Protein AF-A0A974P761-F1 (afdb_monomer_lite)

Organism: NCBI:txid2803784

pLDDT: mean 80.13, std 21.84, range [24.84, 98.5]

InterPro domains:
  IPR027372 Phytase-like domain [PF13449] (34-150)

Secondary structure (DSSP, 8-state):
-------PPP-STT----------TT----TT------GGGGGBPTT-SEEEEEE-TTSSEEEEEESSPBTTS-TTEEEEEEEETTT--EEEEEEEEPPPGGG-HHHHTTS---GGG-EEEEEEEEETTEEEEEEE-SS-EEEEEEETTSSSSPPEEEEEEGGGS---------

Sequence (174 aa):
MGGGGIWAFVDEGGRRRNGRTALDAEGLAPPGAEDILPAQAGRRRLNRGFEGLAVSADETRLYAGFQSAFENDDADATRIWTLDAATGALLAEHSYPFDPPESFLRDVAAGPVGPGALKIGELLCVGDSRLLVLERISHTSKIYAVDLARNGPLAKHLIFTSDDAPRSRRTWRA

Structure (mmCIF, N/CA/C/O backbone):
data_AF-A0A974P761-F1
#
_entry.id   AF-A0A974P761-F1
#
loop_
_atom_site.group_PDB
_atom_site.id
_atom_site.type_symbol
_atom_site.label_atom_id
_atom_site.label_alt_id
_atom_site.label_comp_id
_atom_site.label_asym_id
_atom_site.label_entity_id
_atom_site.label_seq_id
_atom_site.pdbx_PDB_ins_code
_atom_site.Cartn_x
_atom_site.Cartn_y
_atom_site.Cartn_z
_atom_site.occupancy
_atom_site.B_iso_or_equiv
_atom_site.auth_seq_id
_atom_site.auth_comp_id
_atom_site.auth_asym_id
_atom_site.auth_atom_id
_atom_site.pdbx_PDB_model_num
ATOM 1 N N . MET A 1 1 ? -13.443 34.035 -12.589 1.00 33.50 1 MET A N 1
ATOM 2 C CA . MET A 1 1 ? -13.546 32.570 -12.756 1.00 33.50 1 MET A CA 1
ATOM 3 C C . MET A 1 1 ? -14.062 32.002 -11.446 1.00 33.50 1 MET A C 1
ATOM 5 O O . MET A 1 1 ? -13.488 32.322 -10.416 1.00 33.50 1 MET A O 1
ATOM 9 N N . GLY A 1 2 ? -15.197 31.299 -11.463 1.00 33.25 2 GLY A N 1
ATOM 10 C CA . GLY A 1 2 ? -15.821 30.761 -10.251 1.00 33.25 2 GLY A CA 1
ATOM 11 C C . GLY A 1 2 ? -15.047 29.551 -9.734 1.00 33.25 2 GLY A C 1
ATOM 12 O O . GLY A 1 2 ? -14.928 28.561 -10.450 1.00 33.25 2 GLY A O 1
ATOM 13 N N . GLY A 1 3 ? -14.501 29.652 -8.522 1.00 28.34 3 GLY A N 1
ATOM 14 C CA . GLY A 1 3 ? -13.834 28.545 -7.840 1.00 28.34 3 GLY A CA 1
ATOM 15 C C . GLY A 1 3 ? -14.866 27.572 -7.279 1.00 28.34 3 GLY A C 1
ATOM 16 O O . GLY A 1 3 ? -15.682 27.950 -6.439 1.00 28.34 3 GLY A O 1
ATOM 17 N N . GLY A 1 4 ? -14.854 26.333 -7.767 1.00 24.84 4 GLY A N 1
ATOM 18 C CA . GLY A 1 4 ? -15.616 25.241 -7.173 1.00 24.84 4 GLY A CA 1
ATOM 19 C C . GLY A 1 4 ? -14.991 24.854 -5.837 1.00 24.84 4 GLY A C 1
ATOM 20 O O . GLY A 1 4 ? -13.892 24.314 -5.813 1.00 24.84 4 GLY A O 1
ATOM 21 N N . GLY A 1 5 ? -15.674 25.160 -4.736 1.00 30.81 5 GLY A N 1
ATOM 22 C CA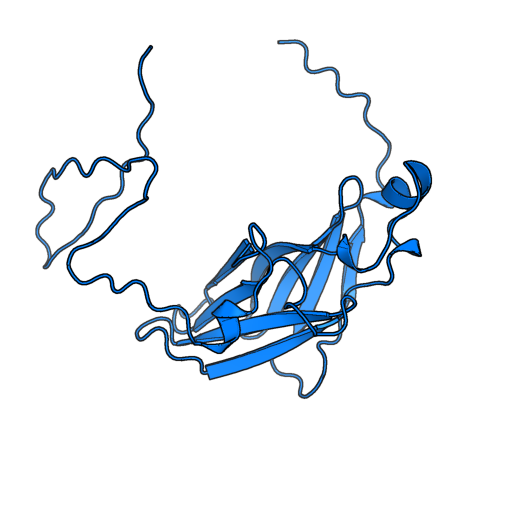 . GLY A 1 5 ? -15.340 24.629 -3.417 1.00 30.81 5 GLY A CA 1
ATOM 23 C C . GLY A 1 5 ? -16.006 23.270 -3.210 1.00 30.81 5 GLY A C 1
ATOM 24 O O . GLY A 1 5 ? -17.160 23.080 -3.599 1.00 30.81 5 GLY A O 1
ATOM 25 N N . ILE A 1 6 ? -15.288 22.329 -2.598 1.00 36.72 6 ILE A N 1
ATOM 26 C CA . ILE A 1 6 ? -15.883 21.113 -2.035 1.00 36.72 6 ILE A CA 1
ATOM 27 C C . ILE A 1 6 ? -16.505 21.498 -0.690 1.00 36.72 6 ILE A C 1
ATOM 29 O O . ILE A 1 6 ? -15.859 22.137 0.138 1.00 36.72 6 ILE A O 1
ATOM 33 N N . TRP A 1 7 ? -17.771 21.137 -0.488 1.00 36.88 7 TRP A N 1
ATOM 34 C CA . TRP A 1 7 ? -18.520 21.452 0.726 1.00 36.88 7 TRP A CA 1
ATOM 35 C C . TRP A 1 7 ? -18.464 20.263 1.685 1.00 36.88 7 TRP A C 1
ATOM 37 O O . TRP A 1 7 ? -19.051 19.221 1.402 1.00 36.88 7 TRP A O 1
ATOM 47 N N . ALA A 1 8 ? -17.781 20.420 2.817 1.00 38.12 8 ALA A N 1
ATOM 48 C CA . ALA A 1 8 ? -17.864 19.481 3.930 1.00 38.12 8 ALA A CA 1
ATOM 49 C C . ALA A 1 8 ? -18.789 20.054 5.011 1.00 38.12 8 ALA A C 1
ATOM 51 O O . ALA A 1 8 ? -18.676 21.224 5.379 1.00 38.12 8 ALA A O 1
ATOM 52 N N . PHE A 1 9 ? -19.711 19.234 5.517 1.00 37.09 9 PHE A N 1
ATOM 53 C CA . PHE A 1 9 ? -20.505 19.563 6.697 1.00 37.09 9 PHE A CA 1
ATOM 54 C C . PHE A 1 9 ? -19.803 18.970 7.914 1.00 37.09 9 PHE A C 1
ATOM 56 O O . PHE A 1 9 ? -19.631 17.757 7.981 1.00 37.09 9 PHE A O 1
ATOM 63 N N . VAL A 1 10 ? -19.413 19.814 8.865 1.00 42.12 10 VAL A N 1
ATOM 64 C CA . VAL A 1 10 ? -18.955 19.354 10.180 1.00 42.12 10 VAL A CA 1
ATOM 65 C C . VAL A 1 10 ? -20.174 19.322 11.098 1.00 42.12 10 VAL A C 1
ATOM 67 O O . VAL A 1 10 ? -20.855 20.339 11.255 1.00 42.12 10 VAL A O 1
ATOM 70 N N . ASP A 1 11 ? -20.488 18.153 11.657 1.00 39.91 11 ASP A N 1
ATOM 71 C CA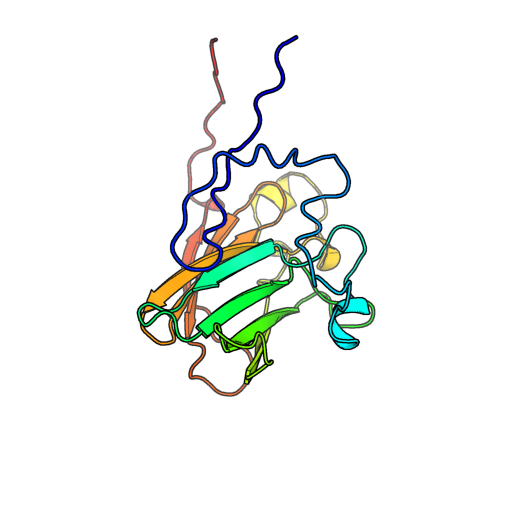 . ASP A 1 11 ? -21.490 18.025 12.715 1.00 39.91 11 ASP A CA 1
ATOM 72 C C . ASP A 1 11 ? -20.793 18.149 14.073 1.00 39.91 11 ASP A C 1
ATOM 74 O O . ASP A 1 11 ? -20.203 17.198 14.579 1.00 39.91 11 ASP A O 1
ATOM 78 N N . GLU A 1 12 ? -20.836 19.345 14.654 1.00 44.34 12 GLU A N 1
ATOM 79 C CA . GLU A 1 12 ? -20.463 19.550 16.051 1.00 44.34 12 GLU A CA 1
ATOM 80 C C . GLU A 1 12 ? -21.725 19.473 16.918 1.00 44.34 12 GLU A C 1
ATOM 82 O O . GLU A 1 12 ? -22.521 20.415 16.997 1.00 44.34 12 GLU A O 1
ATOM 87 N N . GLY A 1 13 ? -21.920 18.334 17.586 1.00 46.19 13 GLY A N 1
ATOM 88 C CA . GLY A 1 13 ? -22.925 18.196 18.643 1.00 46.19 13 GLY A CA 1
ATOM 89 C C . GLY A 1 13 ? -24.386 18.246 18.178 1.00 46.19 13 GLY A C 1
ATOM 90 O O . GLY A 1 13 ? -25.242 18.739 18.916 1.00 46.19 13 GLY A O 1
ATOM 91 N N . GLY A 1 14 ? -24.697 17.756 16.973 1.00 39.50 14 GLY A N 1
ATOM 92 C CA . GLY A 1 14 ? -26.071 17.577 16.494 1.00 39.50 14 GLY A CA 1
ATOM 93 C C . GLY A 1 14 ? -26.743 18.861 16.003 1.00 39.50 14 GLY A C 1
ATOM 94 O O . GLY A 1 14 ? -27.967 18.908 15.849 1.00 39.50 14 GLY A O 1
ATOM 95 N N . ARG A 1 15 ? -25.974 19.929 15.754 1.00 39.97 15 ARG A N 1
ATOM 96 C CA . ARG A 1 15 ? -26.478 21.179 15.168 1.00 39.97 15 ARG A CA 1
ATOM 97 C C . ARG A 1 15 ? -25.765 21.474 13.856 1.00 39.97 15 ARG A C 1
ATOM 99 O O . ARG A 1 15 ? -24.701 22.084 13.837 1.00 39.97 15 ARG A O 1
ATOM 106 N N . ARG A 1 16 ? -26.433 21.167 12.737 1.00 40.44 16 ARG A N 1
ATOM 107 C CA . ARG A 1 16 ? -26.040 21.662 11.409 1.00 40.44 16 ARG A CA 1
ATOM 108 C C . ARG A 1 16 ? -26.080 23.191 11.397 1.00 40.44 16 ARG A C 1
ATOM 110 O O . ARG A 1 16 ? -27.148 23.790 11.276 1.00 40.44 16 ARG A O 1
ATOM 117 N N . ARG A 1 17 ? -24.924 23.843 11.510 1.00 45.06 17 ARG A N 1
ATOM 118 C CA . ARG A 1 17 ? -24.777 25.261 11.158 1.00 45.06 17 ARG A CA 1
ATOM 119 C C . ARG A 1 17 ? -24.251 25.335 9.728 1.00 45.06 17 ARG A C 1
ATOM 121 O O . ARG A 1 17 ? -23.342 24.597 9.366 1.00 45.06 17 ARG A O 1
ATOM 128 N N . ASN A 1 18 ? -24.807 26.238 8.922 1.00 38.62 18 ASN A N 1
ATOM 129 C CA . ASN A 1 18 ? -24.266 26.588 7.605 1.00 38.62 18 ASN A CA 1
ATOM 130 C C . ASN A 1 18 ? -22.943 27.358 7.784 1.00 38.62 18 ASN A C 1
ATOM 132 O O . ASN A 1 18 ? -22.892 28.573 7.601 1.00 38.62 18 ASN A O 1
ATOM 136 N N . GLY A 1 19 ? -21.887 26.669 8.213 1.00 40.78 19 GLY A N 1
ATOM 137 C CA . GLY A 1 19 ? -20.527 27.188 8.244 1.00 40.78 19 GLY A CA 1
ATOM 138 C C . GLY A 1 19 ? -19.889 26.997 6.876 1.00 40.78 19 GLY A C 1
ATOM 139 O O . GLY A 1 19 ? -19.718 25.872 6.420 1.00 40.78 19 GLY A O 1
ATOM 140 N N . ARG A 1 20 ? -19.562 28.097 6.194 1.00 39.75 20 ARG A N 1
ATOM 141 C CA . ARG A 1 20 ? -18.684 28.053 5.022 1.00 39.75 20 ARG A CA 1
ATOM 142 C C . ARG A 1 20 ? -17.251 27.923 5.528 1.00 39.75 20 ARG A C 1
ATOM 144 O O . ARG A 1 20 ? -16.644 28.938 5.851 1.00 39.75 20 ARG A O 1
ATOM 151 N N . THR A 1 21 ? -16.721 26.709 5.598 1.00 43.66 21 THR A N 1
ATOM 152 C CA . THR A 1 21 ? -15.279 26.529 5.788 1.00 43.66 21 THR A CA 1
ATOM 153 C C . THR A 1 21 ? -14.625 26.548 4.415 1.00 43.66 21 THR A C 1
ATOM 155 O O . THR A 1 21 ? -14.878 25.673 3.589 1.00 43.66 21 THR A O 1
ATOM 158 N N . ALA A 1 22 ? -13.855 27.599 4.135 1.00 34.78 22 ALA A N 1
ATOM 159 C CA . ALA A 1 22 ? -13.032 27.649 2.938 1.00 34.78 22 ALA A CA 1
ATOM 160 C C . ALA A 1 22 ? -11.853 26.690 3.137 1.00 34.78 22 ALA A C 1
ATOM 162 O O . ALA A 1 22 ? -11.081 26.855 4.073 1.00 34.78 22 ALA A O 1
ATOM 163 N N . LEU A 1 23 ? -11.751 25.680 2.275 1.00 40.88 23 LEU A N 1
ATOM 164 C CA . LEU A 1 23 ? -10.511 24.938 2.075 1.00 40.88 23 LEU A CA 1
ATOM 165 C C . LEU A 1 23 ? -9.584 25.856 1.271 1.00 40.88 23 LEU A C 1
ATOM 167 O O . LEU A 1 23 ? -9.917 26.195 0.132 1.00 40.88 23 LEU A O 1
ATOM 171 N N . ASP A 1 24 ? -8.480 26.307 1.858 1.00 40.62 24 ASP A N 1
ATOM 172 C CA . ASP A 1 24 ? -7.421 26.998 1.122 1.00 40.62 24 ASP A CA 1
ATOM 173 C C . ASP A 1 24 ? -6.280 26.028 0.768 1.00 40.62 24 ASP A C 1
ATOM 175 O O . ASP A 1 24 ? -6.375 24.817 0.982 1.00 40.62 24 ASP A O 1
ATOM 179 N N . ALA A 1 25 ? -5.230 26.548 0.130 1.00 37.97 25 ALA A N 1
ATOM 180 C CA . ALA A 1 25 ? -4.106 25.751 -0.360 1.00 37.97 25 ALA A CA 1
ATOM 181 C C . ALA A 1 25 ? -3.279 25.080 0.758 1.00 37.97 25 ALA A C 1
ATOM 183 O O . ALA A 1 25 ? -2.474 24.204 0.447 1.00 37.97 25 ALA A O 1
ATOM 184 N N . GLU A 1 26 ? -3.493 25.463 2.022 1.00 47.03 26 GLU A N 1
ATOM 185 C CA . GLU A 1 26 ? -2.844 24.894 3.211 1.00 47.03 26 GLU A CA 1
ATOM 186 C C . GLU A 1 26 ? -3.687 23.762 3.841 1.00 47.03 26 GLU A C 1
ATOM 188 O O . GLU A 1 26 ? -3.210 23.032 4.706 1.00 47.03 26 GLU A O 1
ATOM 193 N N . GLY A 1 27 ? -4.920 23.545 3.363 1.00 46.25 27 GLY A N 1
ATOM 194 C CA . GLY A 1 27 ? -5.805 22.466 3.804 1.00 46.25 27 GLY A CA 1
ATOM 195 C C . GLY A 1 27 ? -6.777 22.857 4.923 1.00 46.25 27 GLY A C 1
ATOM 196 O O . GLY A 1 27 ? -6.836 23.991 5.391 1.00 46.25 27 GLY A O 1
ATOM 197 N N . LEU A 1 28 ? -7.619 21.902 5.332 1.00 51.16 28 LEU A N 1
ATOM 198 C CA . LEU A 1 28 ? -8.502 22.071 6.486 1.00 51.16 28 LEU A CA 1
ATOM 199 C C . LEU A 1 28 ? -7.643 21.982 7.754 1.00 51.16 28 LEU A C 1
ATOM 201 O O . LEU A 1 28 ? -7.109 20.914 8.037 1.00 51.16 28 LEU A O 1
ATOM 205 N N . ALA A 1 29 ? -7.561 23.056 8.538 1.00 52.16 29 ALA A N 1
ATOM 206 C CA . ALA A 1 29 ? -7.076 22.999 9.917 1.00 52.16 29 ALA A CA 1
ATOM 207 C C . ALA A 1 29 ? -8.290 22.992 10.864 1.00 52.16 29 ALA A C 1
ATOM 209 O O . ALA A 1 29 ? -8.698 24.057 11.343 1.00 52.16 29 ALA A O 1
ATOM 210 N N . PRO A 1 30 ? -8.958 21.839 11.078 1.00 53.72 30 PRO A N 1
ATOM 211 C CA . PRO A 1 30 ? -10.085 21.794 11.992 1.00 53.72 30 PRO A CA 1
ATOM 212 C C . PRO A 1 30 ? -9.623 22.196 13.403 1.00 53.72 30 PRO A C 1
ATOM 214 O O . PRO A 1 30 ? -8.484 21.906 13.781 1.00 53.72 30 PRO A O 1
ATOM 217 N N . PRO A 1 31 ? -10.469 22.879 14.195 1.00 48.59 31 PRO A N 1
ATOM 218 C CA . PRO A 1 31 ? -10.136 23.221 15.572 1.00 48.59 31 PRO A CA 1
ATOM 219 C C . PRO A 1 31 ? -9.673 21.979 16.350 1.00 48.59 31 PRO A C 1
ATOM 221 O O . PRO A 1 31 ? -10.404 20.997 16.434 1.00 48.59 31 PRO A O 1
ATOM 224 N N . GLY A 1 32 ? -8.455 22.020 16.899 1.00 53.28 32 GLY A N 1
ATOM 225 C CA . GLY A 1 32 ? -7.850 20.892 17.619 1.00 53.28 32 GLY A CA 1
ATOM 226 C C . GLY A 1 32 ? -7.020 19.928 16.762 1.00 53.28 32 GLY A C 1
ATOM 227 O O . GLY A 1 32 ? -6.523 18.944 17.300 1.00 53.28 32 GLY A O 1
ATOM 228 N N . ALA A 1 33 ? -6.838 20.191 15.465 1.00 53.75 33 ALA A N 1
ATOM 229 C CA . ALA A 1 33 ? -5.856 19.469 14.663 1.00 53.75 33 ALA A CA 1
ATOM 230 C C . ALA A 1 33 ? -4.431 19.826 15.103 1.00 53.75 33 ALA A C 1
ATOM 232 O O . ALA A 1 33 ? -4.050 20.997 15.127 1.00 53.75 33 ALA A O 1
ATOM 233 N N . GLU A 1 34 ? -3.643 18.803 15.416 1.00 55.09 34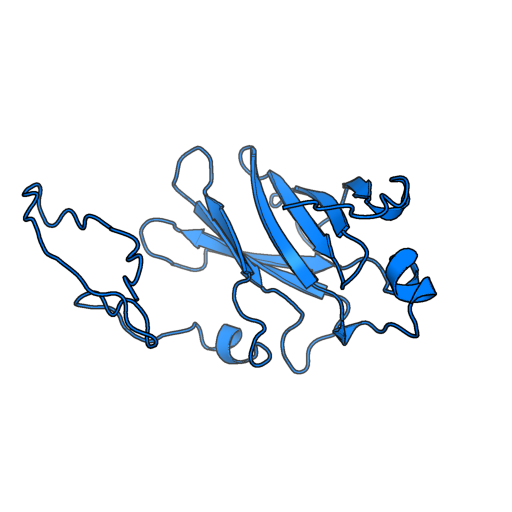 GLU A N 1
ATOM 234 C CA . GLU A 1 34 ? -2.205 18.913 15.630 1.00 55.09 34 GLU A CA 1
ATOM 235 C C . GLU A 1 34 ? -1.477 18.314 14.426 1.00 55.09 34 GLU A C 1
ATOM 237 O O . GLU A 1 34 ? -1.861 17.261 13.913 1.00 55.09 34 GLU A O 1
ATOM 242 N N . ASP A 1 35 ? -0.408 18.975 13.984 1.00 57.78 35 ASP A N 1
ATOM 243 C CA . ASP A 1 35 ? 0.379 18.580 12.811 1.00 57.78 35 ASP A CA 1
ATOM 244 C C . ASP A 1 35 ? 1.388 17.473 13.176 1.00 57.78 35 ASP A C 1
ATOM 246 O O . ASP A 1 35 ? 2.609 17.596 13.053 1.00 57.78 35 ASP A O 1
ATOM 250 N N . ILE A 1 36 ? 0.859 16.387 13.737 1.00 61.25 36 ILE A N 1
ATOM 251 C CA . ILE A 1 36 ? 1.623 15.270 14.284 1.00 61.25 36 ILE A CA 1
ATOM 252 C C . ILE A 1 36 ? 1.534 14.069 13.351 1.00 61.25 36 ILE A C 1
ATOM 254 O O . ILE A 1 36 ? 0.606 13.266 13.380 1.00 61.25 36 ILE A O 1
ATOM 258 N N . LEU A 1 37 ? 2.570 13.899 12.534 1.00 59.44 37 LEU A N 1
ATOM 259 C CA . LEU A 1 37 ? 2.862 12.593 11.959 1.00 59.44 37 LEU A CA 1
ATOM 260 C C . LEU A 1 37 ? 3.560 11.743 13.027 1.00 59.44 37 LEU A C 1
ATOM 262 O O . LEU A 1 37 ? 4.490 12.239 13.672 1.00 59.44 37 LEU A O 1
ATOM 266 N N . PRO A 1 38 ? 3.201 10.455 13.195 1.00 69.06 38 PRO A N 1
ATOM 267 C CA . PRO A 1 38 ? 4.045 9.545 13.956 1.00 69.06 38 PRO A CA 1
ATOM 268 C C . PRO A 1 38 ? 5.480 9.655 13.436 1.00 69.06 38 PRO A C 1
ATOM 270 O O . PRO A 1 38 ? 5.684 9.690 12.222 1.00 69.06 38 PRO A O 1
ATOM 273 N N . ALA A 1 39 ? 6.476 9.718 14.325 1.00 74.88 39 ALA A N 1
ATOM 274 C CA . ALA A 1 39 ? 7.861 10.042 13.951 1.00 74.88 39 ALA A CA 1
ATOM 275 C C . ALA A 1 39 ? 8.397 9.186 12.784 1.00 74.88 39 ALA A C 1
ATOM 277 O O . ALA A 1 39 ? 9.162 9.660 11.947 1.00 74.88 39 ALA A O 1
ATOM 278 N N . GLN A 1 40 ? 7.935 7.936 12.684 1.00 74.19 40 GLN A N 1
ATOM 279 C CA . GLN A 1 40 ? 8.258 7.027 11.586 1.00 74.19 40 GLN A CA 1
ATOM 280 C C . GLN A 1 40 ? 7.750 7.513 10.217 1.00 74.19 40 GLN A C 1
ATOM 282 O O . GLN A 1 40 ? 8.493 7.421 9.242 1.00 74.19 40 GLN A O 1
ATOM 287 N N . ALA A 1 41 ? 6.548 8.094 10.130 1.00 77.06 41 ALA A N 1
ATOM 288 C CA . ALA A 1 41 ? 6.009 8.668 8.893 1.00 77.06 41 ALA A CA 1
ATOM 289 C C . ALA A 1 41 ? 6.779 9.915 8.427 1.00 77.06 41 ALA A C 1
ATOM 291 O O . ALA A 1 41 ? 6.700 10.267 7.252 1.00 77.06 41 ALA A O 1
ATOM 292 N N . GLY A 1 42 ? 7.567 10.553 9.300 1.00 81.25 42 GLY A N 1
ATOM 293 C CA . GLY A 1 42 ? 8.481 11.638 8.927 1.00 81.25 42 GLY A CA 1
ATOM 294 C C . GLY A 1 42 ? 9.600 11.200 7.974 1.00 81.25 42 GLY A C 1
ATOM 295 O O . GLY A 1 42 ? 10.177 12.034 7.286 1.00 81.25 42 GLY A O 1
ATOM 296 N N . ARG A 1 43 ? 9.869 9.891 7.877 1.00 83.81 43 ARG A N 1
ATOM 297 C CA . ARG A 1 43 ? 10.848 9.306 6.946 1.00 83.81 43 ARG A CA 1
ATOM 298 C C . ARG A 1 43 ? 10.294 9.105 5.537 1.00 83.81 43 ARG A C 1
ATOM 300 O O . ARG A 1 43 ? 10.993 8.581 4.675 1.00 83.81 43 ARG A O 1
ATOM 307 N N . ARG A 1 44 ? 9.031 9.450 5.283 1.00 86.88 44 ARG A N 1
ATOM 308 C CA . ARG A 1 44 ? 8.465 9.395 3.934 1.00 86.88 44 ARG A CA 1
ATOM 309 C C . ARG A 1 44 ? 9.240 10.323 3.002 1.00 86.88 44 ARG A C 1
ATOM 311 O O . ARG A 1 44 ? 9.627 11.424 3.386 1.00 86.88 44 ARG A O 1
ATOM 318 N N . ARG A 1 45 ? 9.367 9.931 1.739 1.00 83.38 45 ARG A N 1
ATOM 319 C CA . ARG A 1 45 ? 9.895 10.837 0.714 1.00 83.38 45 ARG A CA 1
ATOM 320 C C . ARG A 1 45 ? 8.952 12.032 0.554 1.00 83.38 45 ARG A C 1
ATOM 322 O O . ARG A 1 45 ? 7.723 11.887 0.596 1.00 83.38 45 ARG A O 1
ATOM 329 N N . LEU A 1 46 ? 9.510 13.220 0.327 1.00 79.44 46 LEU A N 1
ATOM 330 C CA . LEU A 1 46 ? 8.708 14.395 -0.028 1.00 79.44 46 LEU A CA 1
ATOM 331 C C . LEU A 1 46 ? 7.858 14.088 -1.274 1.00 79.44 46 LEU A C 1
ATOM 333 O O . LEU A 1 46 ? 8.321 13.438 -2.214 1.00 79.44 46 LEU A O 1
ATOM 337 N N . ASN A 1 47 ? 6.596 14.524 -1.260 1.00 78.94 47 ASN A N 1
ATOM 338 C CA . ASN A 1 47 ? 5.570 14.193 -2.262 1.00 78.94 47 ASN A CA 1
ATOM 339 C C . ASN A 1 47 ? 5.219 12.695 -2.393 1.00 78.94 47 ASN A C 1
ATOM 341 O O . ASN A 1 47 ? 4.703 12.289 -3.434 1.00 78.94 47 ASN A O 1
ATOM 345 N N . ARG A 1 48 ? 5.497 11.875 -1.367 1.00 82.88 48 ARG A N 1
ATOM 346 C CA . ARG A 1 48 ? 5.119 10.450 -1.294 1.00 82.88 48 ARG A CA 1
ATOM 347 C C . ARG A 1 48 ? 4.598 10.079 0.100 1.00 82.88 48 ARG A C 1
ATOM 349 O O . ARG A 1 48 ? 5.259 9.364 0.847 1.00 82.88 48 ARG A O 1
ATOM 356 N N . GLY A 1 49 ? 3.459 10.656 0.481 1.00 84.06 49 GLY A N 1
ATOM 357 C CA . GLY A 1 49 ? 2.823 10.425 1.783 1.00 84.06 49 GLY A CA 1
ATOM 358 C C . GLY A 1 49 ? 1.842 9.263 1.790 1.00 84.06 49 GLY A C 1
ATOM 359 O O . GLY A 1 49 ? 2.065 8.254 1.123 1.00 84.06 49 GLY A O 1
ATOM 360 N N . PHE A 1 50 ? 0.776 9.409 2.574 1.00 87.06 50 PHE A N 1
ATOM 361 C CA . PHE A 1 50 ? -0.388 8.538 2.467 1.00 87.06 50 PHE A CA 1
ATOM 362 C C . PHE A 1 50 ? -1.022 8.738 1.090 1.00 87.06 50 PHE A C 1
ATOM 364 O O . PHE A 1 50 ? -1.277 9.875 0.700 1.00 87.06 50 PHE A O 1
ATOM 371 N N . GLU A 1 51 ? -1.237 7.650 0.358 1.00 88.31 51 GLU A N 1
ATOM 372 C CA . GLU A 1 51 ? -1.859 7.694 -0.972 1.00 88.31 51 GLU A CA 1
ATOM 373 C C . GLU A 1 51 ? -3.198 6.959 -0.985 1.00 88.31 51 GLU A C 1
ATOM 375 O O . GLU A 1 51 ? -4.161 7.459 -1.550 1.00 88.31 51 GLU A O 1
ATOM 380 N N . GLY A 1 52 ? -3.264 5.785 -0.352 1.00 89.75 52 GLY A N 1
ATOM 381 C CA . GLY A 1 52 ? -4.485 4.989 -0.286 1.00 89.75 52 GLY A CA 1
ATOM 382 C C . GLY A 1 52 ? -5.077 4.992 1.116 1.00 89.75 52 GLY A C 1
ATOM 383 O O . GLY A 1 52 ? -4.349 4.797 2.095 1.00 89.75 52 GLY A O 1
ATOM 384 N N . LEU A 1 53 ? -6.394 5.168 1.201 1.00 94.25 53 LEU A N 1
ATOM 385 C CA . LEU A 1 53 ? -7.164 5.063 2.437 1.00 94.25 53 LEU A CA 1
ATOM 386 C C . LEU A 1 53 ? -8.349 4.123 2.225 1.00 94.25 53 LEU A C 1
ATOM 388 O O . LEU A 1 53 ? -9.097 4.261 1.265 1.00 94.25 53 LEU A O 1
ATOM 392 N N . ALA A 1 54 ? -8.552 3.200 3.157 1.00 95.81 54 ALA A N 1
ATOM 393 C CA . ALA A 1 54 ? -9.731 2.343 3.186 1.00 95.81 54 ALA A CA 1
ATOM 394 C C . ALA A 1 54 ? -10.225 2.183 4.623 1.00 95.81 54 ALA A C 1
ATOM 396 O O . ALA A 1 54 ? -9.428 2.206 5.554 1.00 95.81 54 ALA A O 1
ATOM 397 N N . VAL A 1 55 ? -11.523 1.977 4.811 1.00 95.25 55 VAL A N 1
ATOM 398 C CA . VAL A 1 55 ? -12.126 1.693 6.121 1.00 95.25 55 VAL A CA 1
ATOM 399 C C . VAL A 1 55 ? -12.632 0.251 6.145 1.00 95.25 55 VAL A C 1
ATOM 401 O O . VAL A 1 55 ? -13.066 -0.259 5.109 1.00 95.25 55 VAL A O 1
ATOM 404 N N . SER A 1 56 ? -12.539 -0.429 7.289 1.00 94.75 56 SER A N 1
ATOM 405 C CA . SER A 1 56 ? -13.165 -1.743 7.471 1.00 94.75 56 SER A CA 1
ATOM 406 C C . SER A 1 56 ? -14.690 -1.643 7.403 1.00 94.75 56 SER A C 1
ATOM 408 O O . SER A 1 56 ? -15.273 -0.595 7.669 1.00 94.75 56 SER A O 1
ATOM 410 N N . ALA A 1 57 ? -15.357 -2.746 7.056 1.00 91.69 57 ALA A N 1
ATOM 411 C CA . ALA A 1 57 ? -16.816 -2.769 6.914 1.00 91.69 57 ALA A CA 1
ATOM 412 C C . ALA A 1 57 ? -17.570 -2.478 8.227 1.00 91.69 57 ALA A C 1
ATOM 414 O O . ALA A 1 57 ? -18.692 -1.983 8.189 1.00 91.69 57 ALA A O 1
ATOM 415 N N . ASP A 1 58 ? -16.961 -2.789 9.373 1.00 92.56 58 ASP A N 1
ATOM 416 C CA . ASP A 1 58 ? -17.478 -2.479 10.710 1.00 92.56 58 ASP A CA 1
ATOM 417 C C . ASP A 1 58 ? -17.070 -1.081 11.212 1.00 92.56 58 ASP A C 1
ATOM 419 O O . ASP A 1 58 ? -17.369 -0.732 12.350 1.00 92.56 58 ASP A O 1
ATOM 423 N N . GLU A 1 59 ? -16.367 -0.303 10.381 1.00 93.44 59 GLU A N 1
ATOM 424 C CA . GLU A 1 59 ? -15.889 1.056 10.656 1.00 93.44 59 GLU A CA 1
ATOM 425 C C . GLU A 1 59 ? -14.930 1.180 11.851 1.00 93.44 59 GLU A C 1
ATOM 427 O O . GLU A 1 59 ? -14.607 2.286 12.279 1.00 93.44 59 GLU A O 1
ATOM 432 N N . THR A 1 60 ? -14.417 0.065 12.381 1.00 92.31 60 THR A N 1
ATOM 433 C CA . THR A 1 60 ? -13.512 0.086 13.542 1.00 92.31 60 THR A CA 1
ATOM 434 C C . THR A 1 60 ? -12.051 0.318 13.166 1.00 92.31 60 THR A C 1
ATOM 436 O O . THR A 1 60 ? -11.244 0.692 14.020 1.00 92.31 60 THR A O 1
ATOM 439 N N . ARG A 1 61 ? -11.681 0.121 11.894 1.00 93.75 61 ARG A N 1
ATOM 440 C CA . ARG A 1 61 ? -10.295 0.211 11.418 1.00 93.75 61 ARG A CA 1
ATOM 441 C C . ARG A 1 61 ? -10.168 1.121 10.209 1.00 93.75 61 ARG A C 1
ATOM 443 O O . ARG A 1 61 ? -10.928 1.011 9.249 1.00 93.75 61 ARG A O 1
ATOM 450 N N . LEU A 1 62 ? -9.129 1.949 10.228 1.00 94.06 62 LEU A N 1
ATOM 451 C CA . LEU A 1 62 ? -8.666 2.714 9.076 1.00 94.06 62 LEU A CA 1
ATOM 452 C C . LEU A 1 62 ? -7.365 2.096 8.556 1.00 94.06 62 LEU A C 1
ATOM 454 O O . LEU A 1 62 ? -6.419 1.876 9.310 1.00 94.06 62 LEU A O 1
ATOM 458 N N . TYR A 1 63 ? -7.302 1.833 7.259 1.00 95.69 63 TYR A N 1
ATOM 459 C CA . TYR A 1 63 ? -6.109 1.364 6.571 1.00 95.69 63 TYR A CA 1
ATOM 460 C C . TYR A 1 63 ? -5.487 2.515 5.794 1.00 95.69 63 TYR A C 1
ATOM 462 O O . TYR A 1 63 ? -6.164 3.141 4.980 1.00 95.69 63 TYR A O 1
ATOM 470 N N . ALA A 1 64 ? -4.200 2.767 6.018 1.00 94.12 64 ALA A N 1
ATOM 471 C CA . ALA A 1 64 ? -3.461 3.828 5.347 1.00 94.12 64 ALA A CA 1
ATOM 472 C C . ALA A 1 64 ? -2.219 3.261 4.657 1.00 94.12 64 ALA A C 1
ATOM 474 O O . ALA A 1 64 ? -1.323 2.724 5.306 1.00 94.12 64 ALA A O 1
ATOM 475 N N . GLY A 1 65 ? -2.172 3.366 3.331 1.00 95.62 65 GLY A N 1
ATOM 476 C CA . GLY A 1 65 ? -1.043 2.932 2.514 1.00 95.62 65 GLY A CA 1
ATOM 477 C C . GLY A 1 65 ? -0.114 4.094 2.203 1.00 95.62 65 GLY A C 1
ATOM 478 O O . GLY A 1 65 ? -0.560 5.138 1.717 1.00 95.62 65 GLY A O 1
ATOM 479 N N . PHE A 1 66 ? 1.182 3.907 2.432 1.00 95.19 66 PHE A N 1
ATOM 480 C CA . PHE A 1 66 ? 2.181 4.851 1.946 1.00 95.19 66 PHE A CA 1
ATOM 481 C C . PHE A 1 66 ? 2.421 4.646 0.457 1.00 95.19 66 PHE A C 1
ATOM 483 O O . PHE A 1 66 ? 2.469 3.517 -0.029 1.00 95.19 66 PHE A O 1
ATOM 490 N N . GLN A 1 67 ? 2.595 5.750 -0.272 1.00 95.69 67 GLN A N 1
ATOM 491 C CA . GLN A 1 67 ? 2.767 5.688 -1.718 1.00 95.69 67 GLN A CA 1
ATOM 492 C C . GLN A 1 67 ? 3.980 4.831 -2.100 1.00 95.69 67 GLN A C 1
ATOM 494 O O . GLN A 1 67 ? 3.865 3.959 -2.944 1.00 95.69 67 GLN A O 1
ATOM 499 N N . SER A 1 68 ? 5.141 5.058 -1.485 1.00 95.88 68 SER A N 1
ATOM 500 C CA . SER A 1 68 ? 6.397 4.359 -1.797 1.00 95.88 68 SER A CA 1
ATOM 501 C C . SER A 1 68 ? 7.147 4.002 -0.516 1.00 95.88 68 SER A C 1
ATOM 503 O O . SER A 1 68 ? 6.705 4.351 0.579 1.00 95.88 68 SER A O 1
ATOM 505 N N . ALA A 1 69 ? 8.283 3.315 -0.644 1.00 94.88 69 ALA A N 1
ATOM 506 C CA . ALA A 1 69 ? 9.200 3.072 0.465 1.00 94.88 69 ALA A CA 1
ATOM 507 C C . ALA A 1 69 ? 9.589 4.368 1.200 1.00 94.88 69 ALA A C 1
ATOM 509 O O . ALA A 1 69 ? 9.667 5.451 0.599 1.00 94.88 69 ALA A O 1
ATOM 510 N N . PHE A 1 70 ? 9.865 4.239 2.498 1.00 92.00 70 PHE A N 1
ATOM 511 C CA . PHE A 1 70 ? 10.474 5.309 3.285 1.00 92.00 70 PHE A CA 1
ATOM 512 C C . PHE A 1 70 ? 11.915 5.557 2.848 1.00 92.00 70 PHE A C 1
ATOM 514 O O . PHE A 1 70 ? 12.574 4.712 2.247 1.00 92.00 70 PHE A O 1
ATOM 521 N N . GLU A 1 71 ? 12.417 6.743 3.162 1.00 87.75 71 GLU A N 1
ATOM 522 C CA . GLU A 1 71 ? 13.823 7.061 2.991 1.00 87.75 71 GLU A CA 1
ATOM 523 C C . GLU A 1 71 ? 14.686 6.129 3.852 1.00 87.75 71 GLU A C 1
ATOM 525 O O . GLU A 1 71 ? 14.404 5.879 5.034 1.00 87.75 71 GLU A O 1
ATOM 530 N N . ASN A 1 72 ? 15.764 5.642 3.233 1.00 87.06 72 ASN A N 1
ATOM 531 C CA . ASN A 1 72 ? 16.728 4.685 3.783 1.00 87.06 72 ASN A CA 1
ATOM 532 C C . ASN A 1 72 ? 16.202 3.257 4.016 1.00 87.06 72 ASN A C 1
ATOM 534 O O . ASN A 1 72 ? 16.921 2.460 4.611 1.00 87.06 72 ASN A O 1
ATOM 538 N N . ASP A 1 73 ? 14.999 2.931 3.540 1.00 91.25 73 ASP A N 1
ATOM 539 C CA . ASP A 1 73 ? 14.524 1.547 3.442 1.00 91.25 73 ASP A CA 1
ATOM 540 C C . ASP A 1 73 ? 14.732 0.998 2.022 1.00 91.25 73 ASP A C 1
ATOM 542 O O . ASP A 1 73 ? 14.942 1.759 1.068 1.00 91.25 73 ASP A O 1
ATOM 546 N N . ASP A 1 74 ? 14.639 -0.326 1.876 1.00 92.19 74 ASP A N 1
ATOM 547 C CA . ASP A 1 74 ? 14.642 -0.972 0.567 1.00 92.19 74 ASP A CA 1
ATOM 548 C C . ASP A 1 74 ? 13.438 -0.502 -0.260 1.00 92.19 74 ASP A C 1
ATOM 550 O O . ASP A 1 74 ? 12.288 -0.485 0.185 1.00 92.19 74 ASP A O 1
ATOM 554 N N . ALA A 1 75 ? 13.714 -0.070 -1.490 1.00 94.69 75 ALA A N 1
ATOM 555 C CA . ALA A 1 75 ? 12.715 0.547 -2.359 1.00 94.69 75 ALA A CA 1
ATOM 556 C C . ALA A 1 75 ? 11.729 -0.461 -2.982 1.00 94.69 75 ALA A C 1
ATOM 558 O O . ALA A 1 75 ? 10.832 -0.057 -3.723 1.00 94.69 75 ALA A O 1
ATOM 559 N N . ASP A 1 76 ? 11.905 -1.752 -2.710 1.00 95.25 76 ASP A N 1
ATOM 560 C CA . ASP A 1 76 ? 11.066 -2.851 -3.185 1.00 95.25 76 ASP A CA 1
ATOM 561 C C . ASP A 1 76 ? 9.869 -3.143 -2.267 1.00 95.25 76 ASP A C 1
ATOM 563 O O . ASP A 1 76 ? 9.020 -3.958 -2.620 1.00 95.25 76 ASP A O 1
ATOM 567 N N . ALA A 1 77 ? 9.736 -2.445 -1.137 1.00 95.75 77 ALA A N 1
ATOM 568 C CA . ALA A 1 77 ? 8.582 -2.564 -0.257 1.00 95.75 77 ALA A CA 1
ATOM 569 C C . ALA A 1 77 ? 8.102 -1.207 0.269 1.00 95.75 77 ALA A C 1
ATOM 571 O O . ALA A 1 77 ? 8.853 -0.246 0.421 1.00 95.75 77 ALA A O 1
ATOM 572 N N . THR A 1 78 ? 6.815 -1.126 0.587 1.00 95.62 78 THR A N 1
ATOM 573 C CA . THR A 1 78 ? 6.251 -0.035 1.389 1.00 95.62 78 THR A CA 1
ATOM 574 C C . THR A 1 78 ? 5.417 -0.604 2.532 1.00 95.62 78 THR A C 1
ATOM 576 O O . THR A 1 78 ? 5.479 -1.796 2.831 1.00 95.62 78 THR A O 1
ATOM 579 N N . ARG A 1 79 ? 4.666 0.249 3.223 1.00 94.38 79 ARG A N 1
ATOM 580 C CA . ARG A 1 79 ? 3.881 -0.107 4.396 1.00 94.38 79 ARG A CA 1
ATOM 581 C C . ARG A 1 79 ? 2.414 0.223 4.205 1.00 94.38 79 ARG A C 1
ATOM 583 O O . ARG A 1 79 ? 2.059 1.257 3.638 1.00 94.38 79 ARG A O 1
ATOM 590 N N . ILE A 1 80 ? 1.582 -0.644 4.762 1.00 95.88 80 ILE A N 1
ATOM 591 C CA . ILE A 1 80 ? 0.175 -0.374 5.029 1.00 95.88 80 ILE A CA 1
ATOM 592 C C . ILE A 1 80 ? 0.006 -0.383 6.544 1.00 95.88 80 ILE A C 1
ATOM 594 O O . ILE A 1 80 ? 0.341 -1.360 7.213 1.00 95.88 80 ILE A O 1
ATOM 598 N N . TRP A 1 81 ? -0.502 0.707 7.098 1.00 94.38 81 TRP A N 1
ATOM 599 C CA . TRP A 1 81 ? -0.859 0.795 8.507 1.00 94.38 81 TRP A CA 1
ATOM 600 C C . TRP A 1 81 ? -2.312 0.403 8.716 1.00 94.38 81 TRP A C 1
ATOM 602 O O . TRP A 1 81 ? -3.179 0.742 7.916 1.00 94.38 81 TRP A O 1
ATOM 612 N N . THR A 1 82 ? -2.569 -0.308 9.810 1.00 94.19 82 THR A N 1
ATOM 613 C CA . THR A 1 82 ? -3.904 -0.451 10.392 1.00 94.19 82 THR A CA 1
ATOM 614 C C . THR A 1 82 ? -3.974 0.454 11.607 1.00 94.19 82 THR A C 1
ATOM 616 O O . THR A 1 82 ? -3.179 0.301 12.534 1.00 94.19 82 THR A O 1
ATOM 619 N N . LEU A 1 83 ? -4.920 1.379 11.596 1.00 90.75 83 LEU A N 1
ATOM 620 C CA . LEU A 1 83 ? -5.193 2.314 12.672 1.00 90.75 83 LEU A CA 1
ATOM 621 C C . LEU A 1 83 ? -6.555 1.990 13.285 1.00 90.75 83 LEU A C 1
ATOM 623 O O . LEU A 1 83 ? -7.464 1.534 12.588 1.00 90.75 83 LEU A O 1
ATOM 627 N N . ASP A 1 84 ? -6.703 2.252 14.574 1.00 89.12 84 ASP A N 1
ATOM 628 C CA . ASP A 1 84 ? -8.008 2.339 15.217 1.00 89.12 84 ASP A CA 1
ATOM 629 C C . ASP A 1 84 ? -8.746 3.557 14.645 1.00 89.12 84 ASP A C 1
ATOM 631 O O . ASP A 1 84 ? -8.218 4.669 14.668 1.00 89.12 84 ASP A O 1
ATOM 635 N N . ALA A 1 85 ? -9.938 3.359 14.083 1.00 86.44 85 ALA A N 1
ATOM 636 C CA . ALA A 1 85 ? -10.632 4.422 13.353 1.00 86.44 85 ALA A CA 1
ATOM 637 C C . ALA A 1 85 ? -11.145 5.550 14.263 1.00 86.44 85 ALA A C 1
ATOM 639 O O . ALA A 1 85 ? -11.300 6.680 13.804 1.00 86.44 85 ALA A O 1
ATOM 640 N N . ALA A 1 86 ? -11.395 5.262 15.544 1.00 83.38 86 ALA A N 1
ATOM 641 C CA . ALA A 1 86 ? -11.915 6.240 16.494 1.00 83.38 86 ALA A CA 1
ATOM 642 C C . ALA A 1 86 ? -10.805 7.115 17.092 1.00 83.38 86 ALA A C 1
ATOM 644 O O . ALA A 1 86 ? -11.000 8.307 17.319 1.00 83.38 86 ALA A O 1
ATOM 645 N N . THR A 1 87 ? -9.646 6.520 17.366 1.00 80.50 87 THR A N 1
ATOM 646 C CA . THR A 1 87 ? -8.543 7.164 18.094 1.00 80.50 87 THR A CA 1
ATOM 647 C C . THR A 1 87 ? -7.350 7.516 17.211 1.00 80.50 87 THR A C 1
ATOM 649 O O . THR A 1 87 ? -6.492 8.289 17.630 1.00 80.50 87 THR A O 1
ATOM 652 N N . GLY A 1 88 ? -7.254 6.935 16.013 1.00 81.06 88 GLY A N 1
ATOM 653 C CA . GLY A 1 88 ? -6.086 7.045 15.138 1.00 81.06 88 GLY A CA 1
ATOM 654 C C . GLY A 1 88 ? -4.864 6.259 15.626 1.00 81.06 88 GLY A C 1
ATOM 655 O O . GLY A 1 88 ? -3.795 6.361 15.024 1.00 81.06 88 GLY A O 1
ATOM 656 N N . ALA A 1 89 ? -4.987 5.477 16.705 1.00 82.06 89 ALA A N 1
ATOM 657 C CA . ALA A 1 89 ? -3.875 4.716 17.262 1.00 82.06 89 ALA A CA 1
ATOM 658 C C . ALA A 1 89 ? -3.373 3.657 16.269 1.00 82.06 89 ALA A C 1
ATOM 660 O O . ALA A 1 89 ? -4.164 2.918 15.685 1.00 82.06 89 ALA A O 1
ATOM 661 N N . LEU A 1 90 ? -2.052 3.547 16.101 1.00 88.38 90 LEU A N 1
ATOM 662 C CA . LEU A 1 90 ? -1.445 2.516 15.259 1.00 88.38 90 LEU A CA 1
ATOM 663 C C . LEU A 1 90 ? -1.631 1.132 15.895 1.00 88.38 90 LEU A C 1
ATOM 665 O O . LEU A 1 90 ? -1.058 0.845 16.944 1.00 88.38 90 LEU A O 1
ATOM 669 N N . LEU A 1 91 ? -2.411 0.272 15.240 1.00 91.12 91 LEU A N 1
ATOM 670 C CA . LEU A 1 91 ? -2.685 -1.098 15.679 1.00 91.12 91 LEU A CA 1
ATOM 671 C C . LEU A 1 91 ? -1.711 -2.105 15.067 1.00 91.12 91 LEU A C 1
ATOM 673 O O . LEU A 1 91 ? -1.327 -3.069 15.727 1.00 91.12 91 LEU A O 1
ATOM 677 N N . ALA A 1 92 ? -1.337 -1.910 13.800 1.00 92.38 92 ALA A N 1
ATOM 678 C CA . ALA A 1 92 ? -0.416 -2.796 13.096 1.00 92.38 92 ALA A CA 1
ATOM 679 C C . ALA A 1 92 ? 0.280 -2.099 11.922 1.00 92.38 92 ALA A C 1
ATOM 681 O O . ALA A 1 92 ? -0.286 -1.216 11.275 1.00 92.38 92 ALA A O 1
ATOM 682 N N . GLU A 1 93 ? 1.481 -2.575 11.605 1.00 93.00 93 GLU A N 1
ATOM 683 C CA . GLU A 1 93 ? 2.230 -2.220 10.404 1.00 93.00 93 GLU A CA 1
ATOM 684 C C . GLU A 1 93 ? 2.439 -3.469 9.543 1.00 93.00 93 GLU A C 1
ATOM 686 O O . GLU A 1 93 ? 2.959 -4.480 10.015 1.00 93.00 93 GLU A O 1
ATOM 691 N N . HIS A 1 94 ? 2.050 -3.382 8.272 1.00 95.06 94 HIS A N 1
ATOM 692 C CA . HIS A 1 94 ? 2.158 -4.466 7.301 1.00 95.06 94 HIS A CA 1
ATOM 693 C C . HIS A 1 94 ? 3.161 -4.094 6.219 1.00 95.06 94 HIS A C 1
ATOM 695 O O . HIS A 1 94 ? 3.007 -3.059 5.568 1.00 95.06 94 HIS A O 1
ATOM 701 N N . SER A 1 95 ? 4.160 -4.947 5.990 1.00 95.38 95 SER A N 1
ATOM 702 C CA . SER A 1 95 ? 5.077 -4.781 4.860 1.00 95.38 95 SER A CA 1
ATOM 703 C C . SER A 1 95 ? 4.398 -5.234 3.567 1.00 95.38 95 SER A C 1
ATOM 705 O O . SER A 1 95 ? 4.003 -6.396 3.437 1.00 95.38 95 SER A O 1
ATOM 707 N N . TYR A 1 96 ? 4.250 -4.310 2.621 1.00 96.94 96 TYR A N 1
ATOM 708 C CA . TYR A 1 96 ? 3.721 -4.553 1.286 1.00 96.94 96 TYR A CA 1
ATOM 709 C C . TYR A 1 96 ? 4.886 -4.660 0.290 1.00 96.94 96 TYR A C 1
ATOM 711 O O . TYR A 1 96 ? 5.485 -3.631 -0.038 1.00 96.94 96 TYR A O 1
ATOM 719 N N . PRO A 1 97 ? 5.219 -5.866 -0.204 1.00 96.94 97 PRO A N 1
ATOM 720 C CA . PRO A 1 97 ? 6.256 -6.027 -1.214 1.00 96.94 97 PRO A CA 1
ATOM 721 C C . PRO A 1 97 ? 5.720 -5.599 -2.582 1.00 96.94 97 PRO A C 1
ATOM 723 O O . PRO A 1 97 ? 4.688 -6.094 -3.039 1.00 96.94 97 PRO A O 1
ATOM 726 N N . PHE A 1 98 ? 6.418 -4.706 -3.267 1.00 98.06 98 PHE A N 1
ATOM 727 C CA . PHE A 1 98 ? 6.134 -4.401 -4.662 1.00 98.06 98 PHE A CA 1
ATOM 728 C C . PHE A 1 98 ? 6.555 -5.561 -5.570 1.00 98.06 98 PHE A C 1
ATOM 730 O O . PHE A 1 98 ? 7.427 -6.366 -5.245 1.00 98.06 98 PHE A O 1
ATOM 737 N N . ASP A 1 99 ? 5.913 -5.661 -6.727 1.00 98.00 99 ASP A N 1
ATOM 738 C CA . ASP A 1 99 ? 6.451 -6.438 -7.831 1.00 98.00 99 ASP A CA 1
ATOM 739 C C . ASP A 1 99 ? 7.740 -5.783 -8.347 1.00 98.00 99 ASP A C 1
ATOM 741 O O . ASP A 1 99 ? 7.912 -4.562 -8.255 1.00 98.00 99 ASP A O 1
ATOM 745 N N . PRO A 1 100 ? 8.643 -6.565 -8.953 1.00 97.31 100 PRO A N 1
ATOM 746 C CA . PRO A 1 100 ? 9.886 -6.015 -9.456 1.00 97.31 100 PRO A CA 1
ATOM 747 C C . PRO A 1 100 ? 9.624 -5.081 -10.663 1.00 97.31 100 PRO A C 1
ATOM 749 O O . PRO A 1 100 ? 8.710 -5.355 -11.456 1.00 97.31 100 PRO A O 1
ATOM 752 N N . PRO A 1 101 ? 10.380 -3.974 -10.836 1.00 97.81 101 PRO A N 1
ATOM 753 C CA . PRO A 1 101 ? 10.113 -2.951 -11.859 1.00 97.81 101 PRO A CA 1
ATOM 754 C C . PRO A 1 101 ? 9.991 -3.480 -13.294 1.00 97.81 101 PRO A C 1
ATOM 756 O O . PRO A 1 101 ? 9.187 -2.976 -14.077 1.00 97.81 101 PRO A O 1
ATOM 759 N N . GLU A 1 102 ? 10.746 -4.517 -13.644 1.00 97.25 102 GLU A N 1
ATOM 760 C CA . GLU A 1 102 ? 10.735 -5.157 -14.961 1.00 97.25 102 GLU A CA 1
ATOM 761 C C . GLU A 1 102 ? 9.396 -5.817 -15.316 1.00 97.25 102 GLU A C 1
ATOM 763 O O . GLU A 1 102 ? 9.113 -6.058 -16.487 1.00 97.25 102 GLU A O 1
ATOM 768 N N . SER A 1 103 ? 8.545 -6.076 -14.322 1.00 97.31 103 SER A N 1
ATOM 769 C CA . SER A 1 103 ? 7.212 -6.645 -14.523 1.00 97.31 103 SER A CA 1
ATOM 770 C C . SER A 1 103 ? 6.147 -5.608 -14.911 1.00 97.31 103 SER A C 1
ATOM 772 O O . SER A 1 103 ? 4.986 -5.977 -15.084 1.00 97.31 103 SER A O 1
ATOM 774 N N . PHE A 1 104 ? 6.503 -4.321 -15.005 1.00 97.81 104 PHE A N 1
ATOM 775 C CA . PHE A 1 104 ? 5.618 -3.231 -15.428 1.00 97.81 104 PHE A CA 1
ATOM 776 C C . PHE A 1 104 ? 5.869 -2.931 -16.908 1.00 97.81 104 PHE A C 1
ATOM 778 O O . PHE A 1 104 ? 6.600 -2.002 -17.270 1.00 97.81 104 PHE A O 1
ATOM 785 N N . LEU A 1 105 ? 5.306 -3.766 -17.783 1.00 96.75 105 LEU A N 1
ATOM 786 C CA . LEU A 1 105 ? 5.787 -3.924 -19.160 1.00 96.75 105 LEU A CA 1
ATOM 787 C C . LEU A 1 105 ? 5.648 -2.646 -19.989 1.00 96.75 105 LEU A C 1
ATOM 789 O O . LEU A 1 105 ? 6.513 -2.331 -20.810 1.00 96.75 105 LEU A O 1
ATOM 793 N N . ARG A 1 106 ? 4.577 -1.876 -19.779 1.00 95.62 106 ARG A N 1
ATOM 794 C CA . ARG A 1 106 ? 4.386 -0.604 -20.492 1.00 95.62 106 ARG A CA 1
ATOM 795 C C . ARG A 1 106 ? 5.357 0.478 -20.050 1.00 95.62 106 ARG A C 1
ATOM 797 O O . ARG A 1 106 ? 5.696 1.325 -20.873 1.00 95.62 106 ARG A O 1
ATOM 804 N N . ASP A 1 107 ? 5.784 0.463 -18.793 1.00 97.19 107 ASP A N 1
ATOM 805 C CA . ASP A 1 107 ? 6.763 1.420 -18.288 1.00 97.19 107 ASP A CA 1
ATOM 806 C C . ASP A 1 107 ? 8.167 1.061 -18.777 1.00 97.19 107 ASP A C 1
ATOM 808 O O . ASP A 1 107 ? 8.853 1.933 -19.303 1.00 97.19 107 ASP A O 1
ATOM 812 N N . VAL A 1 108 ? 8.537 -0.225 -18.744 1.00 97.06 108 VAL A N 1
ATOM 813 C CA . VAL A 1 108 ? 9.787 -0.729 -19.344 1.00 97.06 108 VAL A CA 1
ATOM 814 C C . VAL A 1 108 ? 9.870 -0.371 -20.831 1.00 97.06 108 VAL A C 1
ATOM 816 O O . VAL A 1 108 ? 10.909 0.071 -21.316 1.00 97.06 108 VAL A O 1
ATOM 819 N N . ALA A 1 109 ? 8.762 -0.508 -21.566 1.00 95.81 109 ALA A N 1
ATOM 820 C CA . ALA A 1 109 ? 8.700 -0.131 -22.976 1.00 95.81 109 ALA A CA 1
ATOM 821 C C . ALA A 1 109 ? 8.811 1.389 -23.216 1.00 95.81 109 ALA A C 1
ATOM 823 O O . ALA A 1 109 ? 9.126 1.802 -24.332 1.00 95.81 109 ALA A O 1
ATOM 824 N N . ALA A 1 110 ? 8.521 2.221 -22.210 1.00 95.62 110 ALA A N 1
ATOM 825 C CA . ALA A 1 110 ? 8.651 3.676 -22.285 1.00 95.62 110 ALA A CA 1
ATOM 826 C C . ALA A 1 110 ? 10.060 4.167 -21.901 1.00 95.62 110 ALA A C 1
ATOM 828 O O . ALA A 1 110 ? 10.451 5.261 -22.306 1.00 95.62 110 ALA A O 1
ATOM 829 N N . GLY A 1 111 ? 10.827 3.369 -21.155 1.00 95.38 111 GLY A N 1
ATOM 830 C CA . GLY A 1 111 ? 12.214 3.649 -20.798 1.00 95.38 111 GLY A CA 1
ATOM 831 C C . GLY A 1 111 ? 12.685 2.852 -19.576 1.00 95.38 111 GLY A C 1
ATOM 832 O O . GLY A 1 111 ? 11.920 2.075 -19.007 1.00 95.38 111 GLY A O 1
ATOM 833 N N . PRO A 1 112 ? 13.945 3.039 -19.143 1.00 93.00 112 PRO A N 1
ATOM 834 C CA . PRO A 1 112 ? 14.458 2.398 -17.938 1.00 93.00 112 PRO A CA 1
ATOM 835 C C . PRO A 1 112 ? 13.630 2.769 -16.703 1.00 93.00 112 PRO A C 1
ATOM 837 O O . PRO A 1 112 ? 13.384 3.946 -16.433 1.00 93.00 112 PRO A O 1
ATOM 840 N N . VAL A 1 11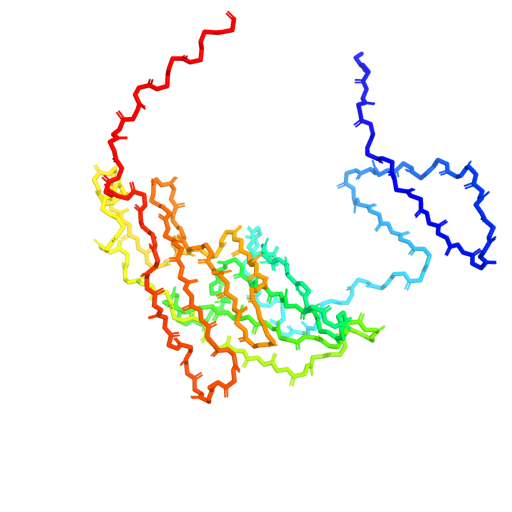3 ? 13.249 1.757 -15.928 1.00 95.81 113 VAL A N 1
ATOM 841 C CA . VAL A 1 113 ? 12.513 1.892 -14.667 1.00 95.81 113 VAL A CA 1
ATOM 842 C C . VAL A 1 113 ? 13.291 1.230 -13.542 1.00 95.81 113 VAL A C 1
ATOM 844 O O . VAL A 1 113 ? 13.961 0.224 -13.753 1.00 95.81 113 VAL A O 1
ATOM 847 N N . GLY A 1 114 ? 13.211 1.803 -12.343 1.00 95.31 114 GLY A N 1
ATOM 848 C CA . GLY A 1 114 ? 13.886 1.276 -11.161 1.00 95.31 114 GLY A CA 1
ATOM 849 C C . GLY A 1 114 ? 12.978 1.258 -9.931 1.00 95.31 114 GLY A C 1
ATOM 850 O O . GLY A 1 114 ? 11.903 1.865 -9.960 1.00 95.31 114 GLY A O 1
ATOM 851 N N . PRO A 1 115 ? 13.417 0.620 -8.830 1.00 94.06 115 PRO A N 1
ATOM 852 C CA . PRO A 1 115 ? 12.594 0.400 -7.636 1.00 94.06 115 PRO A CA 1
ATOM 853 C C . PRO A 1 115 ? 11.990 1.680 -7.045 1.00 94.06 115 PRO A C 1
ATOM 855 O O . PRO A 1 115 ? 10.837 1.711 -6.635 1.00 94.06 115 PRO A O 1
ATOM 858 N N . GLY A 1 116 ? 12.712 2.803 -7.109 1.00 93.44 116 GLY A N 1
ATOM 859 C CA . GLY A 1 116 ? 12.229 4.092 -6.600 1.00 93.44 116 GLY A CA 1
ATOM 860 C C . GLY A 1 116 ? 11.014 4.690 -7.331 1.00 93.44 116 GLY A C 1
ATOM 861 O O . GLY A 1 116 ? 10.538 5.753 -6.911 1.00 93.44 116 GLY A O 1
ATOM 862 N N . ALA A 1 117 ? 10.549 4.060 -8.417 1.00 95.44 117 ALA A N 1
ATOM 863 C CA . ALA A 1 117 ? 9.367 4.443 -9.184 1.00 95.44 117 ALA A CA 1
ATOM 864 C C . ALA A 1 117 ? 8.084 3.702 -8.757 1.00 95.44 117 ALA A C 1
ATOM 866 O O . ALA A 1 117 ? 7.002 4.132 -9.163 1.00 95.44 117 ALA A O 1
ATOM 867 N N . LEU A 1 118 ? 8.209 2.637 -7.956 1.00 97.44 118 LEU A N 1
ATOM 868 C CA . LEU A 1 118 ? 7.113 1.780 -7.500 1.00 97.44 118 LEU A CA 1
ATOM 869 C C . LEU A 1 118 ? 6.202 2.520 -6.518 1.00 97.44 118 LEU A C 1
ATOM 871 O O . LEU A 1 118 ? 6.674 3.263 -5.643 1.00 97.44 118 LEU A O 1
ATOM 875 N N . LYS A 1 119 ? 4.887 2.365 -6.712 1.00 96.94 119 LYS A N 1
ATOM 876 C CA . LYS A 1 119 ? 3.877 3.086 -5.936 1.00 96.94 119 LYS A CA 1
ATOM 877 C C . LYS A 1 119 ? 2.634 2.250 -5.649 1.00 96.94 119 LYS A C 1
ATOM 879 O O . LYS A 1 119 ? 2.113 1.594 -6.549 1.00 96.94 119 LYS A O 1
ATOM 884 N N . ILE A 1 120 ? 2.095 2.375 -4.440 1.00 97.75 120 ILE A N 1
ATOM 885 C CA . ILE A 1 120 ? 0.661 2.198 -4.193 1.00 97.75 120 ILE A CA 1
ATOM 886 C C . ILE A 1 120 ? -0.043 3.450 -4.721 1.00 97.75 120 ILE A C 1
ATOM 888 O O . ILE A 1 120 ? 0.450 4.561 -4.536 1.00 97.75 120 ILE A O 1
ATOM 892 N N . GLY A 1 121 ? -1.157 3.264 -5.422 1.00 96.44 121 GLY A N 1
ATOM 893 C CA . GLY A 1 121 ? -2.012 4.336 -5.925 1.00 96.44 121 GLY A CA 1
ATOM 894 C C . GLY A 1 121 ? -3.407 4.370 -5.306 1.00 96.44 121 GLY A C 1
ATOM 895 O O . GLY A 1 121 ? -4.057 5.397 -5.423 1.00 96.44 121 GLY A O 1
ATOM 896 N N . GLU A 1 122 ? -3.877 3.271 -4.705 1.00 96.69 122 GLU A N 1
ATOM 897 C CA . GLU A 1 122 ? -5.194 3.196 -4.056 1.00 96.69 122 GLU A CA 1
ATOM 898 C C . GLU A 1 122 ? -5.296 1.963 -3.144 1.00 96.69 122 GLU A C 1
ATOM 900 O O . GLU A 1 122 ? -4.633 0.947 -3.398 1.00 96.69 122 GLU A O 1
ATOM 905 N N . LEU A 1 123 ? -6.169 2.036 -2.135 1.00 97.75 123 LEU A N 1
ATOM 906 C CA . LEU A 1 123 ? -6.614 0.907 -1.319 1.00 97.75 123 LEU A CA 1
ATOM 907 C C . LEU A 1 123 ? -8.144 0.788 -1.335 1.00 97.75 123 LEU A C 1
ATOM 909 O O . LEU A 1 123 ? -8.863 1.778 -1.318 1.00 97.75 123 LEU A O 1
ATOM 913 N N . LEU A 1 124 ? -8.658 -0.439 -1.284 1.00 97.56 124 LEU A N 1
ATOM 914 C CA . LEU A 1 124 ? -10.080 -0.698 -1.058 1.00 97.56 124 LEU A CA 1
ATOM 915 C C . LEU A 1 124 ? -10.258 -1.894 -0.127 1.00 97.56 124 LEU A C 1
ATOM 917 O O . LEU A 1 124 ? -9.698 -2.956 -0.381 1.00 97.56 124 LEU A O 1
ATOM 921 N N . CYS A 1 125 ? -11.072 -1.756 0.917 1.00 96.56 125 CYS A N 1
ATOM 922 C CA . CYS A 1 125 ? -11.455 -2.888 1.756 1.00 96.56 125 CYS A CA 1
ATOM 923 C C . CYS A 1 125 ? -12.568 -3.696 1.077 1.00 96.56 125 CYS A C 1
ATOM 925 O O . CYS A 1 125 ? -13.569 -3.139 0.631 1.00 96.56 125 CYS A O 1
ATOM 927 N N . VAL A 1 126 ? -12.382 -5.014 0.981 1.00 95.44 126 VAL A N 1
ATOM 928 C CA . VAL A 1 126 ? -13.335 -5.951 0.351 1.00 95.44 126 VAL A CA 1
ATOM 929 C C . VAL A 1 126 ? -13.733 -7.107 1.277 1.00 95.44 126 VAL A C 1
ATOM 931 O O . VAL A 1 126 ? -14.367 -8.067 0.844 1.00 95.44 126 VAL A O 1
ATOM 934 N N . GLY A 1 127 ? -13.349 -7.033 2.551 1.00 89.88 127 GLY A N 1
ATOM 935 C CA . GLY A 1 127 ? -13.679 -7.990 3.608 1.00 89.88 127 GLY A CA 1
ATOM 936 C C . GLY A 1 127 ? -12.861 -7.714 4.872 1.00 89.88 127 GLY A C 1
ATOM 937 O O . GLY A 1 127 ? -11.933 -6.911 4.831 1.00 89.88 127 GLY A O 1
ATOM 938 N N . ASP A 1 128 ? -13.163 -8.410 5.968 1.00 85.88 128 ASP A N 1
ATOM 939 C CA . ASP A 1 128 ? -12.688 -8.103 7.333 1.00 85.88 128 ASP A CA 1
ATOM 940 C C . ASP A 1 128 ? -11.178 -7.826 7.467 1.00 85.88 128 ASP A C 1
ATOM 942 O O . ASP A 1 128 ? -10.758 -6.941 8.210 1.00 85.88 128 ASP A O 1
ATOM 946 N N . SER A 1 129 ? -10.345 -8.568 6.734 1.00 86.94 129 SER A N 1
ATOM 947 C CA . SER A 1 129 ? -8.889 -8.375 6.674 1.00 86.94 129 SER A CA 1
ATOM 948 C C . SER A 1 129 ? -8.355 -8.283 5.246 1.00 86.94 129 SER A C 1
ATOM 950 O O . SER A 1 129 ? -7.151 -8.410 5.032 1.00 86.94 129 SER A O 1
ATOM 952 N N . ARG A 1 130 ? -9.226 -8.094 4.249 1.00 94.69 130 ARG A N 1
ATOM 953 C CA . ARG A 1 130 ? -8.847 -8.168 2.833 1.00 94.69 130 ARG A CA 1
ATOM 954 C C . ARG A 1 130 ? -8.906 -6.814 2.161 1.00 94.69 130 ARG A C 1
ATOM 956 O O . ARG A 1 130 ? -9.951 -6.162 2.152 1.00 94.69 130 ARG A O 1
ATOM 963 N N . LEU A 1 131 ? -7.797 -6.449 1.526 1.00 97.44 131 LEU A N 1
ATOM 964 C CA . LEU A 1 131 ? -7.699 -5.246 0.714 1.00 97.44 131 LEU A CA 1
ATOM 965 C C . LEU A 1 131 ? -7.481 -5.599 -0.755 1.00 97.44 131 LEU A C 1
ATOM 967 O O . LEU A 1 131 ? -6.778 -6.558 -1.080 1.00 97.44 131 LEU A O 1
ATOM 971 N N . LEU A 1 132 ? -8.041 -4.778 -1.636 1.00 98.31 132 LEU A N 1
ATOM 972 C CA . LEU A 1 132 ? -7.506 -4.578 -2.970 1.00 98.31 132 LEU A CA 1
ATOM 973 C C . LEU A 1 132 ? -6.496 -3.432 -2.922 1.00 98.31 132 LEU A C 1
ATOM 975 O O . LEU A 1 132 ? -6.782 -2.373 -2.365 1.00 98.31 132 LEU A O 1
ATOM 979 N N . VAL A 1 133 ? -5.328 -3.649 -3.514 1.00 98.44 133 VAL A N 1
ATOM 980 C CA . VAL A 1 133 ? -4.249 -2.663 -3.604 1.00 98.44 133 VAL A CA 1
ATOM 981 C C . VAL A 1 133 ? -3.985 -2.374 -5.069 1.00 98.44 133 VAL A C 1
ATOM 983 O O . VAL A 1 133 ? -3.684 -3.293 -5.836 1.00 98.44 133 VAL A O 1
ATOM 986 N N . LEU A 1 134 ? -4.095 -1.106 -5.462 1.00 98.44 134 LEU A N 1
ATOM 987 C CA . LEU A 1 134 ? -3.660 -0.661 -6.778 1.00 98.44 134 LEU A CA 1
ATOM 988 C C . LEU A 1 134 ? -2.169 -0.337 -6.722 1.00 98.44 134 LEU A C 1
ATOM 990 O O . LEU A 1 134 ? -1.758 0.658 -6.133 1.00 98.44 134 LEU A O 1
ATOM 994 N N . GLU A 1 135 ? -1.365 -1.164 -7.367 1.00 98.25 135 GLU A N 1
ATOM 995 C CA . GLU A 1 135 ? 0.075 -0.996 -7.500 1.00 98.25 135 GLU A CA 1
ATOM 996 C C . GLU A 1 135 ? 0.410 -0.492 -8.901 1.00 98.25 135 GLU A C 1
ATOM 998 O O . GLU A 1 135 ? -0.127 -0.980 -9.897 1.00 98.25 135 GLU A O 1
ATOM 1003 N N . ARG A 1 136 ? 1.279 0.508 -9.019 1.00 97.69 136 ARG A N 1
ATOM 1004 C CA . ARG A 1 136 ? 1.514 1.172 -10.302 1.00 97.69 136 ARG A CA 1
ATOM 1005 C C . ARG A 1 136 ? 2.876 1.839 -10.410 1.00 97.69 136 ARG A C 1
ATOM 1007 O O . ARG A 1 136 ? 3.504 2.202 -9.418 1.00 97.69 136 ARG A O 1
ATOM 1014 N N . ILE A 1 137 ? 3.250 2.108 -11.658 1.00 96.44 137 ILE A N 1
ATOM 1015 C CA . ILE A 1 137 ? 4.218 3.150 -12.018 1.00 96.44 137 ILE A CA 1
ATOM 1016 C C . ILE A 1 137 ? 3.452 4.223 -12.813 1.00 96.44 137 ILE A C 1
ATOM 1018 O O . ILE A 1 137 ? 2.449 4.756 -12.327 1.00 96.44 137 ILE A O 1
ATOM 1022 N N . SER A 1 138 ? 3.875 4.584 -14.018 1.00 95.38 138 SER A N 1
ATOM 1023 C CA . SER A 1 138 ? 3.307 5.683 -14.799 1.00 95.38 138 SER A CA 1
ATOM 1024 C C . SER A 1 138 ? 2.305 5.169 -15.825 1.00 95.38 138 SER A C 1
ATOM 1026 O O . SER A 1 138 ? 1.269 5.801 -16.027 1.00 95.38 138 SER A O 1
ATOM 1028 N N . HIS A 1 139 ? 2.587 4.024 -16.445 1.00 95.31 139 HIS A N 1
ATOM 1029 C CA . HIS A 1 139 ? 1.841 3.487 -17.586 1.00 95.31 139 HIS A CA 1
ATOM 1030 C C . HIS A 1 139 ? 1.169 2.141 -17.308 1.00 95.31 139 HIS A C 1
ATOM 1032 O O . HIS A 1 139 ? 0.202 1.790 -17.991 1.00 95.31 139 HIS A O 1
ATOM 1038 N N . THR A 1 140 ? 1.661 1.421 -16.308 1.00 97.56 140 THR A N 1
ATOM 1039 C CA . THR A 1 140 ? 1.127 0.148 -15.839 1.00 97.56 140 THR A CA 1
ATOM 1040 C C . THR A 1 140 ? 0.470 0.337 -14.479 1.00 97.56 140 THR A C 1
ATOM 1042 O O . THR A 1 140 ? 1.020 0.975 -13.577 1.00 97.56 140 THR A O 1
ATOM 1045 N N . SER A 1 141 ? -0.716 -0.236 -14.318 1.00 97.50 141 SER A N 1
ATOM 1046 C CA . SER A 1 141 ? -1.384 -0.426 -13.034 1.00 97.50 141 SER A CA 1
ATOM 1047 C C . SER A 1 141 ? -1.787 -1.885 -12.886 1.00 97.50 141 SER A C 1
ATOM 1049 O O . SER A 1 141 ? -2.222 -2.517 -13.849 1.00 97.50 141 SER A O 1
ATOM 1051 N N . LYS A 1 142 ? -1.650 -2.402 -11.676 1.00 98.44 142 LYS A N 1
ATOM 1052 C CA . LYS A 1 142 ? -1.999 -3.754 -11.271 1.00 98.44 142 LYS A CA 1
ATOM 1053 C C . LYS A 1 142 ? -2.891 -3.670 -10.041 1.00 98.44 142 LYS A C 1
ATOM 1055 O O . LYS A 1 142 ? -2.735 -2.764 -9.230 1.00 98.44 142 LYS A O 1
ATOM 1060 N N . ILE A 1 143 ? -3.833 -4.592 -9.909 1.00 98.50 143 ILE A N 1
ATOM 1061 C CA . ILE A 1 143 ? -4.682 -4.715 -8.724 1.00 98.50 143 ILE A CA 1
ATOM 1062 C C . ILE A 1 143 ? -4.370 -6.055 -8.078 1.00 98.50 143 ILE A C 1
ATOM 1064 O O . ILE A 1 143 ? -4.511 -7.097 -8.722 1.00 98.50 143 ILE A O 1
ATOM 1068 N N . TYR A 1 144 ? -3.981 -6.023 -6.810 1.00 98.50 144 TYR A N 1
ATOM 1069 C CA . TYR A 1 144 ? -3.736 -7.210 -6.000 1.00 98.50 144 TYR A CA 1
ATOM 1070 C C . TYR A 1 144 ? -4.792 -7.351 -4.923 1.00 98.50 144 TYR A C 1
ATOM 1072 O O . TYR A 1 144 ? -5.177 -6.361 -4.315 1.00 98.50 144 TYR A O 1
ATOM 1080 N N . ALA A 1 145 ? -5.199 -8.582 -4.636 1.00 97.50 145 ALA A N 1
ATOM 1081 C CA . ALA A 1 145 ? -5.829 -8.914 -3.369 1.00 97.50 145 ALA A CA 1
ATOM 1082 C C . ALA A 1 145 ? -4.744 -9.277 -2.346 1.00 97.50 145 ALA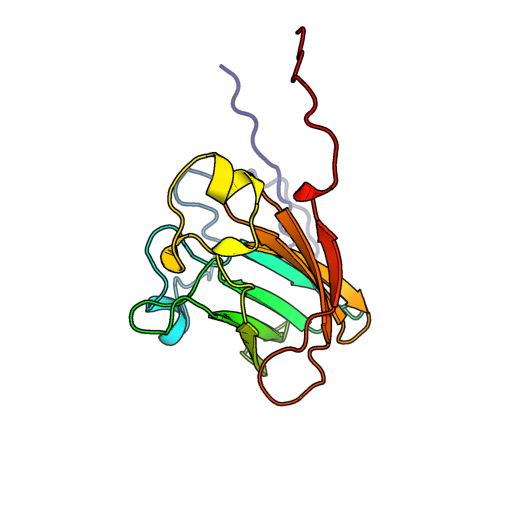 A C 1
ATOM 1084 O O . ALA A 1 145 ? -3.846 -10.071 -2.650 1.00 97.50 145 ALA A O 1
ATOM 1085 N N . VAL A 1 146 ? -4.841 -8.715 -1.142 1.00 96.94 1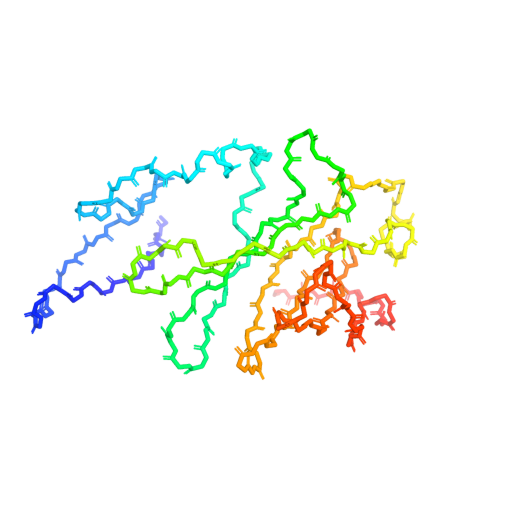46 VAL A N 1
ATOM 1086 C CA . VAL A 1 146 ? -3.966 -9.014 0.002 1.00 96.94 146 VAL A CA 1
ATOM 1087 C C . VAL A 1 146 ? -4.796 -9.324 1.243 1.00 96.94 146 VAL A C 1
ATOM 1089 O O . VAL A 1 146 ? -5.905 -8.813 1.398 1.00 96.94 146 VAL A O 1
ATOM 1092 N N . ASP A 1 147 ? -4.251 -10.158 2.127 1.00 94.44 147 ASP A N 1
ATOM 1093 C CA . ASP A 1 147 ? -4.857 -10.508 3.414 1.00 94.44 147 ASP A CA 1
ATOM 1094 C C . ASP A 1 147 ? -3.952 -10.052 4.563 1.00 94.44 147 ASP A C 1
ATOM 1096 O O . ASP A 1 147 ? -2.838 -10.553 4.725 1.00 94.44 147 ASP A O 1
ATOM 1100 N N . LEU A 1 148 ? -4.449 -9.101 5.351 1.00 93.38 148 LEU A N 1
ATOM 1101 C CA . LEU A 1 148 ? -3.757 -8.481 6.479 1.00 93.38 148 LEU A CA 1
ATOM 1102 C C . LEU A 1 148 ? -3.724 -9.368 7.732 1.00 93.38 148 LEU A C 1
ATOM 1104 O O . LEU A 1 148 ? -3.052 -9.025 8.699 1.00 93.38 148 LEU A O 1
ATOM 1108 N N . ALA A 1 149 ? -4.452 -10.489 7.757 1.00 88.19 149 ALA A N 1
ATOM 1109 C CA . ALA A 1 149 ? -4.427 -11.417 8.890 1.00 88.19 149 ALA A CA 1
ATOM 1110 C C . ALA A 1 149 ? -3.169 -12.307 8.909 1.00 88.19 149 ALA A C 1
ATOM 1112 O O . ALA A 1 149 ? -2.945 -13.049 9.866 1.00 88.19 149 ALA A O 1
ATOM 1113 N N . ARG A 1 150 ? -2.354 -12.276 7.846 1.00 81.31 150 ARG A N 1
ATOM 1114 C CA . ARG A 1 150 ? -1.108 -13.045 7.769 1.00 81.31 150 ARG A CA 1
ATOM 1115 C C . ARG A 1 150 ? 0.038 -12.345 8.493 1.00 81.31 150 ARG A C 1
ATOM 1117 O O . ARG A 1 150 ? 0.233 -11.146 8.358 1.00 81.31 150 ARG A O 1
ATOM 1124 N N . ASN A 1 151 ? 0.867 -13.145 9.162 1.00 78.50 151 ASN A N 1
ATOM 1125 C CA . ASN A 1 151 ? 2.141 -12.687 9.710 1.00 78.50 151 ASN A CA 1
ATOM 1126 C C . ASN A 1 151 ? 3.237 -12.682 8.633 1.00 78.50 151 ASN A C 1
ATOM 1128 O O . ASN A 1 151 ? 3.332 -13.618 7.835 1.00 78.50 151 ASN A O 1
ATOM 1132 N N . GLY A 1 152 ? 4.112 -11.675 8.682 1.00 85.19 152 GLY A N 1
ATOM 1133 C CA . GLY A 1 152 ? 5.213 -11.484 7.732 1.00 85.19 152 GLY A CA 1
ATOM 1134 C C . GLY A 1 152 ? 4.845 -10.554 6.567 1.00 85.19 152 GLY A C 1
ATOM 1135 O O . GLY A 1 152 ? 3.819 -9.878 6.628 1.00 85.19 152 GLY A O 1
ATOM 1136 N N . PRO A 1 153 ? 5.682 -10.482 5.514 1.00 87.31 153 PRO A N 1
ATOM 1137 C CA . PRO A 1 153 ? 5.361 -9.716 4.314 1.00 87.31 153 PRO A CA 1
ATOM 1138 C C . PRO A 1 153 ? 4.036 -10.171 3.697 1.00 87.31 153 PRO A C 1
ATOM 1140 O O . PRO A 1 153 ? 3.744 -11.371 3.645 1.00 87.31 153 PRO A O 1
ATOM 1143 N N . LEU A 1 154 ? 3.240 -9.218 3.211 1.00 93.25 154 LEU A N 1
ATOM 1144 C CA . LEU A 1 154 ? 1.936 -9.520 2.634 1.00 93.25 154 LEU A CA 1
ATOM 1145 C C . LEU A 1 154 ? 2.085 -10.397 1.388 1.00 93.25 154 LEU A C 1
ATOM 1147 O O . LEU A 1 154 ? 2.752 -10.039 0.417 1.00 93.25 154 LEU A O 1
ATOM 1151 N N . ALA A 1 155 ? 1.404 -11.542 1.401 1.00 90.75 155 ALA A N 1
ATOM 1152 C CA . ALA A 1 155 ? 1.215 -12.335 0.199 1.00 90.75 155 ALA A CA 1
ATOM 1153 C C . ALA A 1 155 ? 0.193 -11.635 -0.704 1.00 90.75 155 ALA A C 1
ATOM 1155 O O . ALA A 1 155 ? -0.894 -11.268 -0.250 1.00 90.75 155 ALA A O 1
ATOM 1156 N N . LYS A 1 156 ? 0.539 -11.480 -1.983 1.00 94.94 156 LYS A N 1
ATOM 1157 C CA . LYS A 1 156 ? -0.305 -10.814 -2.975 1.00 94.94 156 LYS A CA 1
ATOM 1158 C C . LYS A 1 156 ? -0.831 -11.813 -3.998 1.00 94.94 156 LYS A C 1
ATOM 1160 O O . LYS A 1 156 ? -0.090 -12.674 -4.465 1.00 94.94 156 LYS A O 1
ATOM 1165 N N . HIS A 1 157 ? -2.089 -11.657 -4.392 1.00 96.31 157 HIS A N 1
ATOM 1166 C CA . HIS A 1 157 ? -2.681 -12.364 -5.525 1.00 96.31 157 HIS A CA 1
ATOM 1167 C C . HIS A 1 157 ? -3.074 -11.352 -6.604 1.00 96.31 157 HIS A C 1
ATOM 1169 O O . HIS A 1 157 ? -3.933 -10.503 -6.362 1.00 96.31 157 HIS A O 1
ATOM 1175 N N . LEU A 1 158 ? -2.469 -11.434 -7.792 1.00 97.88 158 LEU A N 1
ATOM 1176 C CA . LEU A 1 158 ? -2.797 -10.544 -8.909 1.00 97.88 158 LEU A CA 1
ATOM 1177 C C . LEU A 1 158 ? -4.231 -10.805 -9.386 1.00 97.88 158 LEU A C 1
ATOM 1179 O O . LEU A 1 158 ? -4.582 -11.926 -9.740 1.00 97.88 158 LEU A O 1
ATOM 1183 N N . ILE A 1 159 ? -5.059 -9.766 -9.390 1.00 97.81 159 ILE A N 1
ATOM 1184 C CA . ILE A 1 159 ? -6.442 -9.808 -9.883 1.00 97.81 159 ILE A CA 1
ATOM 1185 C C . ILE A 1 159 ? -6.521 -9.246 -11.299 1.00 97.81 159 ILE A C 1
ATOM 1187 O O . ILE A 1 159 ? -7.261 -9.756 -12.135 1.00 97.81 159 ILE A O 1
ATOM 1191 N N . PHE A 1 160 ? -5.763 -8.185 -11.569 1.00 96.81 160 PHE A N 1
ATOM 1192 C CA . PHE A 1 160 ? -5.805 -7.475 -12.839 1.00 96.81 160 PHE A CA 1
ATOM 1193 C C . PHE A 1 160 ? -4.470 -6.792 -13.121 1.00 96.81 160 PHE A C 1
ATOM 1195 O O . PHE A 1 160 ? -3.875 -6.214 -12.215 1.00 96.81 160 PHE A O 1
ATOM 1202 N N . THR A 1 161 ? -4.050 -6.777 -14.385 1.00 97.50 161 THR A N 1
ATOM 1203 C CA . THR A 1 161 ? -3.000 -5.884 -14.879 1.00 97.50 161 THR A CA 1
ATOM 1204 C C . THR A 1 161 ? -3.487 -5.121 -16.100 1.00 97.50 161 THR A C 1
ATOM 1206 O O . THR A 1 161 ? -4.133 -5.660 -16.997 1.00 97.50 161 THR A O 1
ATOM 1209 N N . SER A 1 162 ? -3.144 -3.839 -16.158 1.00 96.25 162 SER A N 1
ATOM 1210 C CA . SER A 1 162 ? -3.409 -3.018 -17.332 1.00 96.25 162 SER A CA 1
ATOM 1211 C C . SER A 1 162 ? -2.541 -3.406 -18.528 1.00 96.25 162 SER A C 1
ATOM 1213 O O . SER A 1 162 ? -2.871 -2.998 -19.638 1.00 96.25 162 SER A O 1
ATOM 1215 N N . ASP A 1 163 ? -1.448 -4.151 -18.328 1.00 94.38 163 ASP A N 1
ATOM 1216 C CA . ASP A 1 163 ? -0.550 -4.558 -19.416 1.00 94.38 163 ASP A CA 1
ATOM 1217 C C . ASP A 1 163 ? -1.271 -5.400 -20.475 1.00 94.38 163 ASP A C 1
ATOM 1219 O O . ASP A 1 163 ? -1.042 -5.186 -21.666 1.00 94.38 163 ASP A O 1
ATOM 1223 N N . ASP A 1 164 ? -2.225 -6.233 -20.050 1.00 90.31 164 ASP A N 1
ATOM 1224 C CA . ASP A 1 164 ? -3.021 -7.106 -20.922 1.00 90.31 164 ASP A CA 1
ATOM 1225 C C . ASP A 1 164 ? -4.102 -6.348 -21.709 1.00 90.31 164 ASP A C 1
ATOM 1227 O O . ASP A 1 164 ? -4.655 -6.853 -22.688 1.00 90.31 164 ASP A O 1
ATOM 1231 N N . ALA A 1 165 ? -4.427 -5.118 -21.302 1.00 81.12 165 ALA A N 1
ATOM 1232 C CA . ALA A 1 165 ? -5.445 -4.331 -21.980 1.00 81.12 165 ALA A CA 1
ATOM 1233 C C . ALA A 1 165 ? -4.925 -3.816 -23.341 1.00 81.12 165 ALA A C 1
ATOM 1235 O O . ALA A 1 165 ? -3.762 -3.420 -23.461 1.00 81.12 165 ALA A O 1
ATOM 1236 N N . PRO A 1 166 ? -5.767 -3.717 -24.382 1.00 75.75 166 PRO A N 1
ATOM 1237 C CA . PRO A 1 166 ? -5.367 -3.078 -25.630 1.00 75.75 166 PRO A CA 1
ATOM 1238 C C . PRO A 1 166 ? -5.055 -1.589 -25.410 1.00 75.75 166 PRO A C 1
ATOM 1240 O O . PRO A 1 166 ? -5.721 -0.894 -24.639 1.00 75.75 166 PRO A O 1
ATOM 1243 N N . ARG A 1 167 ? -4.041 -1.060 -26.112 1.00 66.69 167 ARG A N 1
ATOM 1244 C CA . ARG A 1 167 ? -3.738 0.380 -26.089 1.00 66.69 167 ARG A CA 1
ATOM 1245 C C . ARG A 1 167 ? -4.871 1.144 -26.778 1.00 66.69 167 ARG A C 1
ATOM 1247 O O . ARG A 1 167 ? -4.930 1.199 -28.004 1.00 66.69 167 ARG A O 1
ATOM 1254 N N . SER A 1 168 ? -5.753 1.779 -26.013 1.00 64.62 168 SER A N 1
ATOM 1255 C CA . SER A 1 168 ? -6.719 2.714 -26.592 1.00 64.62 168 SER A CA 1
ATOM 1256 C C . SER A 1 168 ? -5.989 3.985 -27.040 1.00 64.62 168 SER A C 1
ATOM 1258 O O . SER A 1 168 ? -5.393 4.679 -26.211 1.00 64.62 168 SER A O 1
ATOM 1260 N N . ARG A 1 169 ? -6.065 4.346 -28.328 1.00 57.06 169 ARG A N 1
ATOM 1261 C CA . ARG A 1 169 ? -5.789 5.729 -28.746 1.00 57.06 169 ARG A CA 1
ATOM 1262 C C . ARG A 1 169 ? -6.861 6.606 -28.101 1.00 57.06 169 ARG A C 1
ATOM 1264 O O . ARG A 1 169 ? -8.018 6.549 -28.507 1.00 57.06 169 ARG A O 1
ATOM 1271 N N . ARG A 1 170 ? -6.491 7.393 -27.086 1.00 57.22 170 ARG A N 1
ATOM 1272 C CA . ARG A 1 170 ? -7.376 8.416 -26.513 1.00 57.22 170 ARG A CA 1
ATOM 1273 C C . ARG A 1 170 ? -7.773 9.381 -27.631 1.00 57.22 170 ARG A C 1
ATOM 1275 O O . ARG A 1 170 ? -6.977 10.220 -28.031 1.00 57.22 170 ARG A O 1
ATOM 1282 N N . THR A 1 171 ? -8.996 9.258 -28.132 1.00 46.09 171 THR A N 1
ATOM 1283 C CA . THR A 1 171 ? -9.667 10.325 -28.877 1.00 46.09 171 THR A CA 1
ATOM 1284 C C . THR A 1 171 ? -10.713 10.914 -27.948 1.00 46.09 171 THR A C 1
ATOM 1286 O O . THR A 1 171 ? -11.893 10.599 -28.018 1.00 46.09 171 THR A O 1
ATOM 1289 N N . TRP A 1 172 ? -10.263 11.756 -27.021 1.00 47.47 172 TRP A N 1
ATOM 1290 C CA . TRP A 1 172 ? -11.179 12.679 -26.365 1.00 47.47 172 TRP A CA 1
ATOM 1291 C C . TRP A 1 172 ? -11.453 13.784 -27.382 1.00 47.47 172 TRP A C 1
ATOM 1293 O O . TRP A 1 172 ? -10.678 14.729 -27.504 1.00 47.47 172 TRP A O 1
ATOM 1303 N N . ARG A 1 173 ? -12.489 13.605 -28.205 1.00 46.69 173 ARG A N 1
ATOM 1304 C CA . ARG A 1 173 ? -13.094 14.736 -28.905 1.00 46.69 173 ARG A CA 1
ATOM 1305 C C . ARG A 1 173 ? -13.996 15.416 -27.882 1.00 46.69 173 ARG A C 1
ATOM 1307 O O . ARG A 1 173 ? -14.971 14.807 -27.451 1.00 46.69 173 ARG A O 1
ATOM 1314 N N . ALA A 1 174 ? -13.568 16.593 -27.431 1.00 58.53 174 ALA A N 1
ATOM 1315 C CA . ALA A 1 174 ? -14.434 17.540 -26.742 1.00 58.53 174 ALA A CA 1
ATOM 1316 C C . ALA A 1 174 ? -15.455 18.114 -27.732 1.00 58.53 174 ALA A C 1
ATOM 1318 O O . ALA A 1 174 ? -15.105 18.190 -28.937 1.00 58.53 174 ALA A O 1
#

Foldseek 3Di:
DDDDFDDDFDDDPNDGDPDPDGQDPVGDPDVPDDPDDPVQQVQADVVFHFQAWEAAPVRQWIKTWTFFDGPPDDRQWTWIFIAGRVPRHTPDIAIEGHDAQVVQPVVVVVHDDHSNQKTFRYWYDPHRQWIWTWIDGDQKTWTWIWGRVDPDHIDTDTPDICVPPDDDPDPPPD

Radius of gyration: 18.94 Å; chains: 1; bounding box: 43×46×48 Å